Protein AF-A0ABD5LV19-F1 (afdb_monomer_lite)

Secondary structure (DSSP, 8-state):
-PPPHHHHHHHHHHH--TT-BHHHHHHHH-S-SEEEE-TTS-EEEEEEEEE-------S-HHHHHHH-EEEEEEEEEEEEEETTEEEEEEEEEEEEEEE-STTTTT-EEEEEEEEEES--

Sequence (120 aa):
MRKKPDELRLTAFNELNKGDSKSKVVNLLGEPRTISFSDYGNILWVYSNTEISRDMSSYIPVFNMMKGTESGISERVYIELKENRIENIYIVSYKITQGRGIINAGDYQEDIISIRKKYD

Foldseek 3Di:
DQDALVLLVCQCLPPADFFAALVVNCVRRNQAPDWDADPVGWIKGKHKHWDFDADDDDPDVVCCQAWNKTKGKIWMWIFTDDPRTGPWIKIWIWIWIATDHPNGNVDIDTDTPDIDINDD

Radius of gyration: 17.36 Å; chains: 1; bounding box: 41×32×46 Å

Organism: Proteus mirabilis (NCBI:txid584)

Structure (mmCIF, N/CA/C/O backbone):
data_AF-A0ABD5LV19-F1
#
_entry.id   AF-A0ABD5LV19-F1
#
loop_
_atom_site.group_PDB
_atom_site.id
_atom_site.type_symbol
_atom_site.label_atom_id
_atom_site.label_alt_id
_atom_site.label_comp_id
_atom_site.label_asym_id
_atom_site.label_entity_id
_atom_site.label_seq_id
_atom_site.pdbx_PDB_ins_code
_atom_site.Cartn_x
_atom_site.Cartn_y
_atom_site.Cartn_z
_atom_site.occupancy
_atom_site.B_iso_or_equiv
_atom_site.auth_seq_id
_atom_site.auth_comp_id
_atom_site.auth_asym_id
_atom_site.auth_atom_id
_atom_site.pdbx_PDB_model_num
ATOM 1 N N . MET A 1 1 ? -3.357 18.758 -5.245 1.00 43.75 1 MET A N 1
ATOM 2 C CA . MET A 1 1 ? -1.943 18.321 -5.197 1.00 43.75 1 MET A CA 1
ATOM 3 C C . MET A 1 1 ? -1.911 16.866 -4.745 1.00 43.75 1 MET A C 1
ATOM 5 O O . MET A 1 1 ? -2.549 16.565 -3.747 1.00 43.75 1 MET A O 1
ATOM 9 N N . ARG A 1 2 ? -1.262 15.956 -5.485 1.00 55.91 2 ARG A N 1
ATOM 10 C CA . ARG A 1 2 ? -1.025 14.577 -5.012 1.00 55.91 2 ARG A CA 1
ATOM 11 C C . ARG A 1 2 ? 0.144 14.619 -4.017 1.00 55.91 2 ARG A C 1
ATOM 13 O O . ARG A 1 2 ? 1.187 15.156 -4.379 1.00 55.91 2 ARG A O 1
ATOM 20 N N . LYS A 1 3 ? -0.045 14.121 -2.788 1.00 62.34 3 LYS A N 1
ATOM 21 C CA . LYS A 1 3 ? 1.027 14.003 -1.775 1.00 62.34 3 LYS A CA 1
ATOM 22 C C . LYS A 1 3 ? 2.144 13.107 -2.303 1.00 62.34 3 LYS A C 1
ATOM 24 O O . LYS A 1 3 ? 1.834 12.171 -3.038 1.00 62.34 3 LYS A O 1
ATOM 29 N N . LYS A 1 4 ? 3.405 13.376 -1.954 1.00 68.00 4 LYS A N 1
ATOM 30 C CA . LYS A 1 4 ? 4.545 12.536 -2.369 1.00 68.00 4 LYS A CA 1
ATOM 31 C C . LYS A 1 4 ? 4.512 11.155 -1.682 1.00 68.00 4 LYS A C 1
ATOM 33 O O . LYS A 1 4 ? 3.856 11.021 -0.646 1.00 68.00 4 LYS A O 1
ATOM 38 N N . PRO A 1 5 ? 5.164 10.117 -2.245 1.00 66.38 5 PRO A N 1
ATOM 39 C CA . PRO A 1 5 ? 5.159 8.764 -1.676 1.00 66.38 5 PRO A CA 1
ATOM 40 C C . PRO A 1 5 ? 5.617 8.726 -0.215 1.00 66.38 5 PRO A C 1
ATOM 42 O O . PRO A 1 5 ? 4.931 8.155 0.636 1.00 66.38 5 PRO A O 1
ATOM 45 N N . ASP A 1 6 ? 6.721 9.412 0.078 1.00 70.06 6 ASP A N 1
ATOM 46 C CA . ASP A 1 6 ? 7.314 9.479 1.415 1.00 70.06 6 ASP A CA 1
ATOM 47 C C . ASP A 1 6 ? 6.378 10.140 2.431 1.00 70.06 6 ASP A C 1
ATOM 49 O O . ASP A 1 6 ? 6.205 9.658 3.552 1.00 70.06 6 ASP A O 1
ATOM 53 N N . GLU A 1 7 ? 5.705 11.218 2.026 1.00 78.94 7 GLU A N 1
ATOM 54 C CA . GLU A 1 7 ? 4.761 11.939 2.881 1.00 78.94 7 GLU A CA 1
ATOM 55 C C . GLU A 1 7 ? 3.550 11.073 3.232 1.00 78.94 7 GLU A C 1
ATOM 57 O O . GLU A 1 7 ? 3.095 11.089 4.376 1.00 78.94 7 GLU A O 1
ATOM 62 N N . LEU A 1 8 ? 3.030 10.295 2.274 1.00 81.06 8 LEU A N 1
ATOM 63 C CA . LEU A 1 8 ? 1.917 9.373 2.517 1.00 81.06 8 LEU A CA 1
ATOM 64 C C . LEU A 1 8 ? 2.306 8.278 3.508 1.00 81.06 8 LEU A C 1
ATOM 66 O O . LEU A 1 8 ? 1.532 7.987 4.419 1.00 81.06 8 LEU A O 1
ATOM 70 N N . ARG A 1 9 ? 3.507 7.709 3.366 1.00 82.56 9 ARG A N 1
ATOM 71 C CA . ARG A 1 9 ? 4.034 6.692 4.287 1.00 82.56 9 ARG A CA 1
ATOM 72 C C . ARG A 1 9 ? 4.164 7.221 5.700 1.00 82.56 9 ARG A C 1
ATOM 74 O O . ARG A 1 9 ? 3.634 6.606 6.621 1.00 82.56 9 ARG A O 1
ATOM 81 N N . LEU A 1 10 ? 4.833 8.360 5.859 1.00 84.12 10 LEU A N 1
ATOM 82 C CA . LEU A 1 10 ? 5.040 8.982 7.164 1.00 84.12 10 LEU A CA 1
ATOM 83 C C . LEU A 1 10 ? 3.708 9.390 7.798 1.00 84.12 10 LEU A C 1
ATOM 85 O O . LEU A 1 10 ? 3.479 9.085 8.964 1.00 84.12 10 LEU A O 1
ATOM 89 N N . THR A 1 11 ? 2.796 9.988 7.024 1.00 87.81 11 THR A N 1
ATOM 90 C CA . THR A 1 11 ? 1.454 10.349 7.512 1.00 87.81 11 THR A CA 1
ATOM 91 C C . THR A 1 11 ? 0.694 9.107 7.975 1.00 87.81 11 THR A C 1
ATOM 93 O O . THR A 1 11 ? 0.154 9.092 9.076 1.00 87.81 11 THR A O 1
ATOM 96 N N . ALA A 1 12 ? 0.670 8.039 7.173 1.00 86.75 12 ALA A N 1
ATOM 97 C CA . ALA A 1 12 ? -0.026 6.810 7.539 1.00 86.75 12 ALA A CA 1
ATOM 98 C C . ALA A 1 12 ? 0.577 6.165 8.795 1.00 86.75 12 ALA A C 1
ATOM 100 O O . ALA A 1 12 ? -0.155 5.737 9.682 1.00 86.75 12 ALA A O 1
ATOM 101 N N . PHE A 1 13 ? 1.906 6.115 8.905 1.00 87.81 13 PHE A N 1
ATOM 102 C CA . PHE A 1 13 ? 2.561 5.502 10.058 1.00 87.81 13 PHE A CA 1
ATOM 103 C C . PHE A 1 13 ? 2.459 6.332 11.335 1.00 87.81 13 PHE A C 1
ATOM 105 O O . PHE A 1 13 ? 2.375 5.741 12.409 1.00 87.81 13 PHE A O 1
ATOM 112 N N . ASN A 1 14 ? 2.434 7.659 11.252 1.00 89.62 14 ASN A N 1
ATOM 113 C CA . ASN A 1 14 ? 2.439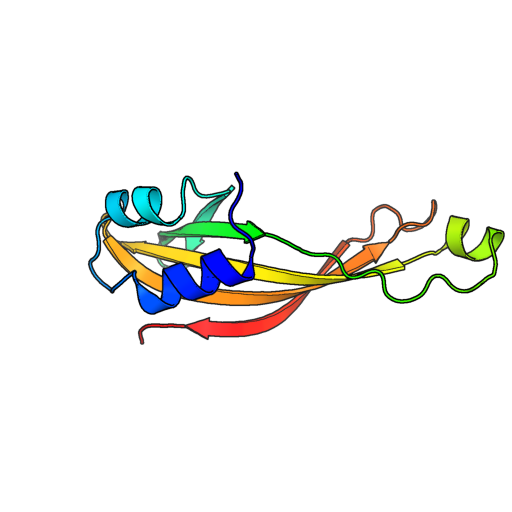 8.515 12.438 1.00 89.62 14 ASN A CA 1
ATOM 114 C C . ASN A 1 14 ? 1.022 8.877 12.908 1.00 89.62 14 ASN A C 1
ATOM 116 O O . ASN A 1 14 ? 0.764 8.870 14.107 1.00 89.62 14 ASN A O 1
ATOM 120 N N . GLU A 1 15 ? 0.090 9.125 11.982 1.00 92.00 15 GLU A N 1
ATOM 121 C CA . GLU A 1 15 ? -1.211 9.740 12.298 1.00 92.00 15 GLU A CA 1
ATOM 122 C C . GLU A 1 15 ? -2.377 8.744 12.386 1.00 92.00 15 GLU A C 1
ATOM 124 O O . GLU A 1 15 ? -3.391 9.015 13.041 1.00 92.00 15 GLU A O 1
ATOM 129 N N . LEU A 1 16 ? -2.267 7.592 11.714 1.00 93.19 16 LEU A N 1
ATOM 130 C CA . LEU A 1 16 ? -3.313 6.567 11.712 1.00 93.19 16 LEU A CA 1
ATOM 131 C C . LEU A 1 16 ? -3.028 5.484 12.741 1.00 93.19 16 LEU A C 1
ATOM 133 O O . LEU A 1 16 ? -1.916 4.965 12.821 1.00 93.19 16 LEU A O 1
ATOM 137 N N . ASN A 1 17 ? -4.057 5.091 13.481 1.00 94.56 17 ASN A N 1
ATOM 138 C CA . ASN A 1 17 ? -3.976 4.083 14.522 1.00 94.56 17 ASN A CA 1
ATOM 139 C C . ASN A 1 17 ? -4.970 2.941 14.320 1.00 94.56 17 ASN A C 1
ATOM 141 O O . ASN A 1 17 ? -6.006 3.101 13.675 1.00 94.56 17 ASN A O 1
ATOM 145 N N . LYS A 1 18 ? -4.663 1.774 14.899 1.00 94.81 18 LYS A N 1
ATOM 146 C CA . LYS A 1 18 ? -5.592 0.639 14.930 1.00 94.81 18 LYS A CA 1
ATOM 147 C C . LYS A 1 18 ? -6.937 1.082 15.522 1.00 94.81 18 LYS A C 1
ATOM 149 O O . LYS A 1 18 ? -6.976 1.771 16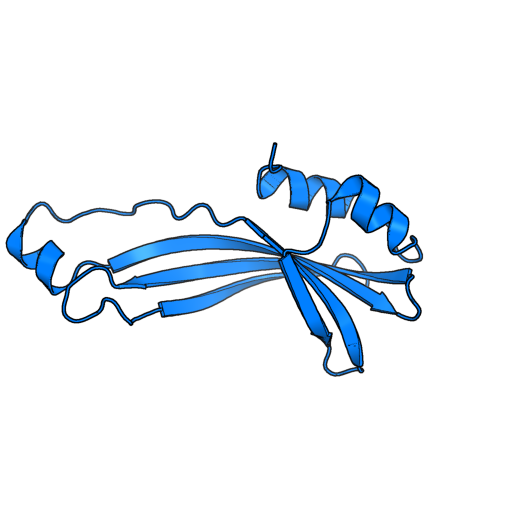.538 1.00 94.81 18 LYS A O 1
ATOM 154 N N . GLY A 1 19 ? -8.031 0.701 14.871 1.00 94.62 19 GLY A N 1
ATOM 155 C CA . GLY A 1 19 ? -9.396 1.078 15.231 1.00 94.62 19 GLY A CA 1
ATOM 156 C C . GLY A 1 19 ? -9.892 2.397 14.629 1.00 94.62 19 GLY A C 1
ATOM 157 O O . GLY A 1 19 ? -11.098 2.649 14.691 1.00 94.62 19 GLY A O 1
ATOM 158 N N . ASP A 1 20 ? -9.023 3.212 14.018 1.00 95.56 20 ASP A N 1
ATOM 159 C CA . ASP A 1 20 ? -9.448 4.437 13.335 1.00 95.56 20 ASP A CA 1
ATOM 160 C C . ASP A 1 20 ? -10.453 4.131 12.218 1.00 95.56 20 ASP A C 1
ATOM 162 O O . ASP A 1 20 ? -10.412 3.081 11.573 1.00 95.56 20 ASP A O 1
ATOM 166 N N . SER A 1 21 ? -11.369 5.067 11.970 1.00 94.81 21 SER A N 1
ATOM 167 C CA . SER A 1 21 ? -12.386 4.894 10.940 1.00 94.81 21 SER A CA 1
ATOM 168 C C . SER A 1 21 ? -11.798 5.009 9.536 1.00 94.81 21 SER A C 1
ATOM 170 O O . SER A 1 21 ? -10.922 5.832 9.258 1.00 94.81 21 SER A O 1
ATOM 172 N N . LYS A 1 22 ? -12.399 4.274 8.600 1.00 92.12 22 LYS A N 1
ATOM 173 C CA . LYS A 1 22 ? -12.189 4.452 7.160 1.00 92.12 22 LYS A CA 1
ATOM 174 C C . LYS A 1 22 ? -12.259 5.925 6.718 1.00 92.12 22 LYS A C 1
ATOM 176 O O . LYS A 1 22 ? -11.446 6.362 5.912 1.00 92.12 22 LYS A O 1
ATOM 181 N N . SER A 1 23 ? -13.198 6.710 7.254 1.00 93.38 23 SER A N 1
ATOM 182 C CA . SER A 1 23 ? -13.332 8.135 6.914 1.00 93.38 23 SER A CA 1
ATOM 183 C C . SER A 1 23 ? -12.113 8.963 7.324 1.00 93.38 23 SER A C 1
ATOM 185 O O . SER A 1 23 ? -11.698 9.845 6.577 1.00 93.38 23 SER A O 1
ATOM 187 N N . LYS A 1 24 ? -11.491 8.657 8.469 1.00 93.62 24 LYS A N 1
ATOM 188 C CA . LYS A 1 24 ? -10.258 9.320 8.904 1.00 93.62 24 LYS A CA 1
ATOM 189 C C . LYS A 1 24 ? -9.101 9.021 7.947 1.00 93.62 24 LYS A C 1
ATOM 191 O O . LYS A 1 24 ? -8.344 9.929 7.617 1.00 93.62 24 LYS A O 1
ATOM 196 N N . VAL A 1 25 ? -9.013 7.784 7.449 1.00 91.44 25 VAL A N 1
ATOM 197 C CA . VAL A 1 25 ? -8.024 7.385 6.433 1.00 91.44 25 VAL A CA 1
ATOM 198 C C . VAL A 1 25 ? -8.190 8.211 5.160 1.00 91.44 25 VAL A C 1
ATOM 200 O O . VAL A 1 25 ? -7.219 8.810 4.704 1.00 91.44 25 VAL A O 1
ATOM 203 N N . VAL A 1 26 ? -9.415 8.309 4.631 1.00 91.56 26 VAL A N 1
ATOM 204 C CA . VAL A 1 26 ? -9.703 9.110 3.426 1.00 91.56 26 VAL A CA 1
ATOM 205 C C . VAL A 1 26 ? -9.382 10.585 3.648 1.00 91.56 26 VAL A C 1
ATOM 207 O O . VAL A 1 26 ? -8.748 11.210 2.803 1.00 91.56 26 VAL A O 1
ATOM 210 N N . ASN A 1 27 ? -9.753 11.144 4.799 1.00 90.56 27 ASN A N 1
ATOM 211 C CA . ASN A 1 27 ? -9.480 12.548 5.104 1.00 90.56 27 ASN A CA 1
ATOM 212 C C . ASN A 1 27 ? -7.973 12.857 5.159 1.00 90.56 27 ASN A C 1
ATOM 214 O O . ASN A 1 27 ? -7.556 13.951 4.784 1.00 90.56 27 ASN A O 1
ATOM 218 N N . LEU A 1 28 ? -7.150 11.906 5.614 1.00 89.88 28 LEU A N 1
ATOM 219 C CA . LEU A 1 28 ? -5.705 12.096 5.764 1.00 89.88 28 LEU A CA 1
ATOM 220 C C . LEU A 1 28 ? -4.908 11.753 4.501 1.00 89.88 28 LEU A C 1
ATOM 222 O O . LEU A 1 28 ? -3.972 12.480 4.148 1.00 89.88 28 LEU A O 1
ATOM 226 N N . LEU A 1 29 ? -5.240 10.647 3.837 1.00 88.06 29 LEU A N 1
ATOM 227 C CA . LEU A 1 29 ? -4.468 10.093 2.719 1.00 88.06 29 LEU A CA 1
ATOM 228 C C . LEU A 1 29 ? -5.125 10.331 1.352 1.00 88.06 29 LEU A C 1
ATOM 230 O O . LEU A 1 29 ? -4.461 10.186 0.326 1.00 88.06 29 LEU A O 1
ATOM 234 N N . GLY A 1 30 ? -6.395 10.734 1.329 1.00 88.19 30 GLY A N 1
ATOM 235 C CA . GLY A 1 30 ? -7.228 10.780 0.132 1.00 88.19 30 GLY A CA 1
ATOM 236 C C . GLY A 1 30 ? -7.847 9.422 -0.207 1.00 88.19 30 GLY A C 1
ATOM 237 O O . GLY A 1 30 ? -7.764 8.454 0.555 1.00 88.19 30 GLY A O 1
ATOM 238 N N . GLU A 1 31 ? -8.468 9.352 -1.382 1.00 88.94 31 GLU A N 1
ATOM 239 C CA . GLU A 1 31 ? -9.026 8.106 -1.909 1.00 88.94 31 GLU A CA 1
ATOM 240 C C . GLU A 1 31 ? -7.914 7.099 -2.249 1.00 88.94 31 GLU A C 1
ATOM 242 O O . GLU A 1 31 ? -6.872 7.490 -2.797 1.00 88.94 31 GLU A O 1
ATOM 247 N N . PRO A 1 32 ? -8.108 5.802 -1.947 1.00 89.44 32 PRO A N 1
ATOM 248 C CA . PRO A 1 32 ? -7.154 4.772 -2.323 1.00 89.44 32 PRO A CA 1
ATOM 249 C C . PRO A 1 32 ? -7.073 4.648 -3.845 1.00 89.44 32 PRO A C 1
ATOM 251 O O . PRO A 1 32 ? -8.054 4.824 -4.568 1.00 89.44 32 PRO A O 1
ATOM 254 N N . ARG A 1 33 ? -5.891 4.292 -4.348 1.00 85.88 33 ARG A N 1
ATOM 255 C CA . ARG A 1 33 ? -5.697 4.058 -5.785 1.00 85.88 33 ARG A CA 1
ATOM 256 C C . ARG A 1 33 ? -6.335 2.746 -6.224 1.00 85.88 33 ARG A C 1
ATOM 258 O O . ARG A 1 33 ? -6.827 2.634 -7.345 1.00 85.88 33 ARG A O 1
ATOM 265 N N . THR A 1 34 ? -6.277 1.746 -5.356 1.00 87.56 34 THR A N 1
ATOM 266 C CA . THR A 1 34 ? -6.804 0.411 -5.620 1.00 87.56 34 THR A CA 1
ATOM 267 C C . THR A 1 34 ? -7.380 -0.161 -4.338 1.00 87.56 34 THR A C 1
ATOM 269 O O . THR A 1 34 ? -6.879 0.101 -3.245 1.00 87.56 34 THR A O 1
ATOM 272 N N . ILE A 1 35 ? -8.439 -0.947 -4.486 1.00 89.81 35 ILE A N 1
ATOM 273 C CA . ILE A 1 35 ? -9.035 -1.727 -3.409 1.00 89.81 35 ILE A CA 1
ATOM 274 C C . ILE A 1 35 ? -8.784 -3.196 -3.741 1.00 89.81 35 ILE A C 1
ATOM 276 O O . ILE A 1 35 ? -9.009 -3.622 -4.871 1.00 89.81 35 ILE A O 1
ATOM 280 N N . SER A 1 36 ? -8.287 -3.939 -2.762 1.00 89.12 36 SER A N 1
ATOM 281 C CA . SER A 1 36 ? -8.031 -5.375 -2.819 1.00 89.12 36 SER A CA 1
ATOM 282 C C . SER A 1 36 ? -8.560 -6.034 -1.540 1.00 89.12 36 SER A C 1
ATOM 284 O O . SER A 1 36 ? -9.205 -5.376 -0.718 1.00 89.12 36 SER A O 1
ATOM 286 N N . PHE A 1 37 ? -8.279 -7.320 -1.359 1.00 87.75 37 PHE A N 1
ATOM 287 C CA . PHE A 1 37 ? -8.668 -8.092 -0.185 1.00 87.75 37 PHE A CA 1
ATOM 288 C C . PHE A 1 37 ? -7.484 -8.911 0.327 1.00 87.75 37 PHE A C 1
ATOM 290 O O . PHE A 1 37 ? -6.674 -9.380 -0.473 1.00 87.75 37 PHE A O 1
ATOM 297 N N . SER A 1 38 ? -7.355 -9.041 1.647 1.00 84.56 38 SER A N 1
ATOM 298 C CA . SER A 1 38 ? -6.395 -9.970 2.250 1.00 84.56 38 SER A CA 1
ATOM 299 C C . SER A 1 38 ? -6.918 -11.404 2.173 1.00 84.56 38 SER A C 1
ATOM 301 O O . SER A 1 38 ? -8.114 -11.624 1.969 1.00 84.56 38 SER A O 1
ATOM 303 N N . ASP A 1 39 ? -6.044 -12.386 2.395 1.00 80.56 39 ASP A N 1
ATOM 304 C CA . ASP A 1 39 ? -6.417 -13.810 2.395 1.00 80.56 39 ASP A CA 1
ATOM 305 C C . ASP A 1 39 ? -7.482 -14.147 3.456 1.00 80.56 39 ASP A C 1
ATOM 307 O O . ASP A 1 39 ? -8.247 -15.096 3.309 1.00 80.56 39 ASP A O 1
ATOM 311 N N . TYR A 1 40 ? -7.577 -13.328 4.508 1.00 82.25 40 TYR A N 1
ATOM 312 C CA . TYR A 1 40 ? -8.591 -13.434 5.560 1.00 82.25 40 TYR A CA 1
ATOM 313 C C . TYR A 1 40 ? -9.899 -12.693 5.230 1.00 82.25 40 TYR A C 1
ATOM 315 O O . TYR A 1 40 ? -10.794 -12.620 6.071 1.00 82.25 40 TYR A O 1
ATOM 323 N N . GLY A 1 41 ? -10.020 -12.124 4.027 1.00 85.00 41 GLY A N 1
ATOM 324 C CA . GLY A 1 41 ? -11.207 -11.406 3.556 1.00 85.00 41 GLY A CA 1
ATOM 325 C C . GLY A 1 41 ? -11.316 -9.953 4.029 1.00 85.00 41 GLY A C 1
ATOM 326 O O . GLY A 1 41 ? -12.348 -9.320 3.800 1.00 85.00 41 GLY A O 1
ATOM 327 N N . ASN A 1 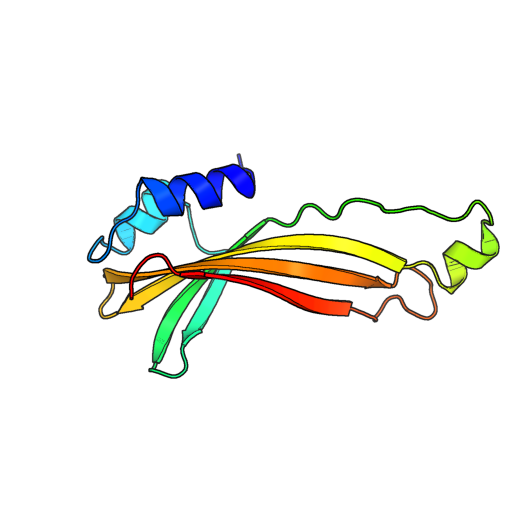42 ? -10.280 -9.395 4.666 1.00 88.31 42 ASN A N 1
ATOM 328 C CA . ASN A 1 42 ? -10.287 -7.985 5.061 1.00 88.31 42 ASN A CA 1
ATOM 329 C C . ASN A 1 42 ? -10.071 -7.088 3.840 1.00 88.31 42 ASN A C 1
ATOM 331 O O . ASN A 1 42 ? -9.398 -7.465 2.882 1.00 88.31 42 ASN A O 1
ATOM 335 N N . ILE A 1 43 ? -10.605 -5.870 3.881 1.00 91.19 43 ILE A N 1
ATOM 336 C CA . ILE A 1 43 ? -10.446 -4.913 2.785 1.00 91.19 43 ILE A CA 1
ATOM 337 C C . ILE A 1 43 ? -9.039 -4.318 2.857 1.00 91.19 43 ILE A C 1
ATOM 339 O O . ILE A 1 43 ? -8.652 -3.769 3.884 1.00 91.19 43 ILE A O 1
ATOM 343 N N . LEU A 1 44 ? -8.294 -4.370 1.755 1.00 91.44 44 LEU A N 1
ATOM 344 C CA . LEU A 1 44 ? -6.982 -3.744 1.622 1.00 91.44 44 LEU A CA 1
ATOM 345 C C . LEU A 1 44 ? -7.069 -2.525 0.716 1.00 91.44 44 LEU A C 1
ATOM 347 O O . LEU A 1 44 ? -7.357 -2.616 -0.477 1.00 91.44 44 LEU A O 1
ATOM 351 N N . TRP A 1 45 ? -6.786 -1.363 1.279 1.00 93.12 45 TRP A N 1
ATOM 352 C CA . TRP A 1 45 ? -6.684 -0.119 0.535 1.00 93.12 45 TRP A CA 1
ATOM 353 C C . TRP A 1 45 ? -5.247 0.161 0.164 1.00 93.12 45 TRP A C 1
ATOM 355 O O . TRP A 1 45 ? -4.403 0.336 1.037 1.00 93.12 45 TRP A O 1
ATOM 365 N N . VAL A 1 46 ? -4.987 0.221 -1.137 1.00 89.38 46 VAL A N 1
ATOM 366 C CA . VAL A 1 46 ? -3.649 0.398 -1.687 1.00 89.38 46 VAL A CA 1
ATOM 367 C C . VAL A 1 46 ? -3.461 1.842 -2.117 1.00 89.38 46 VAL A C 1
ATOM 369 O O . VAL A 1 46 ? -4.129 2.351 -3.024 1.00 89.38 46 VAL A O 1
ATOM 372 N N . TYR A 1 47 ? -2.486 2.484 -1.497 1.00 85.19 47 TYR A N 1
ATOM 373 C CA . TYR A 1 47 ? -1.965 3.778 -1.893 1.00 85.19 47 TYR A CA 1
ATOM 374 C C . TYR A 1 47 ? -0.605 3.537 -2.550 1.00 85.19 47 TYR A C 1
ATOM 376 O O . TYR A 1 47 ? 0.298 2.968 -1.940 1.00 85.19 47 TYR A O 1
ATOM 384 N N . SER A 1 48 ? -0.461 3.928 -3.815 1.00 72.81 48 SER A N 1
ATOM 385 C CA . SER A 1 48 ? 0.786 3.762 -4.569 1.00 72.81 48 SER A CA 1
ATOM 386 C C . SER A 1 48 ? 1.234 5.096 -5.123 1.00 72.81 48 SER A C 1
ATOM 388 O O . SER A 1 48 ? 0.453 5.812 -5.761 1.00 72.81 48 SER A O 1
ATOM 390 N N . ASN A 1 49 ? 2.511 5.383 -4.915 1.00 62.38 49 ASN A N 1
ATOM 391 C CA . ASN A 1 49 ? 3.166 6.525 -5.503 1.00 62.38 49 ASN A CA 1
ATOM 392 C C . ASN A 1 49 ? 4.612 6.104 -5.799 1.00 62.38 49 ASN A C 1
ATOM 394 O O . ASN A 1 49 ? 5.386 5.823 -4.893 1.00 62.38 49 ASN A O 1
ATOM 398 N N . THR A 1 50 ? 4.925 5.916 -7.076 1.00 59.84 50 THR A N 1
ATOM 399 C CA . THR A 1 50 ? 6.190 5.328 -7.521 1.00 59.84 50 THR A CA 1
ATOM 400 C C . THR A 1 50 ? 7.030 6.414 -8.177 1.00 59.84 50 THR A C 1
ATOM 402 O O . THR A 1 50 ? 6.611 6.976 -9.189 1.00 59.84 50 THR A O 1
ATOM 405 N N . GLU A 1 51 ? 8.215 6.674 -7.626 1.00 53.81 51 GLU A N 1
ATOM 406 C CA . GLU A 1 51 ? 9.281 7.427 -8.289 1.00 53.81 51 GLU A CA 1
ATOM 407 C C . GLU A 1 51 ? 10.230 6.415 -8.940 1.00 53.81 51 GLU A C 1
ATOM 409 O O . GLU A 1 51 ? 11.005 5.734 -8.270 1.00 53.81 51 GLU A O 1
ATOM 414 N N . ILE A 1 52 ? 10.135 6.255 -10.262 1.00 56.66 52 ILE A N 1
ATOM 415 C CA . ILE A 1 52 ? 11.070 5.404 -10.998 1.00 56.66 52 ILE A CA 1
ATOM 416 C C . ILE A 1 52 ? 12.358 6.212 -11.216 1.00 56.66 52 ILE A C 1
ATOM 418 O O . ILE A 1 52 ? 12.390 7.147 -12.019 1.00 56.66 52 ILE A O 1
ATOM 422 N N . SER A 1 53 ? 13.402 5.895 -10.446 1.00 48.28 53 SER A N 1
ATOM 423 C CA . SER A 1 53 ? 14.727 6.505 -10.591 1.00 48.28 53 SER A CA 1
ATOM 424 C C . SER A 1 53 ? 15.446 5.915 -11.803 1.00 48.28 53 SER A C 1
ATOM 426 O O . SER A 1 53 ? 15.740 4.729 -11.841 1.00 48.28 53 SER A O 1
ATOM 428 N N . ARG A 1 54 ? 15.741 6.747 -12.804 1.00 51.78 54 ARG A N 1
ATOM 429 C CA . ARG A 1 54 ? 16.427 6.374 -14.053 1.00 51.78 54 ARG A CA 1
ATOM 430 C C . ARG A 1 54 ? 17.874 5.934 -13.810 1.00 51.78 54 ARG A C 1
ATOM 432 O O . ARG A 1 54 ? 18.792 6.739 -13.951 1.00 51.78 54 ARG A O 1
ATOM 439 N N . ASP A 1 55 ? 18.095 4.658 -13.524 1.00 49.12 55 ASP A N 1
ATOM 440 C CA . ASP A 1 55 ? 19.449 4.104 -13.500 1.00 49.12 55 ASP A CA 1
ATOM 441 C C . ASP A 1 55 ? 19.955 3.825 -14.933 1.00 49.12 55 ASP A C 1
ATOM 443 O O . ASP A 1 55 ? 19.513 2.907 -15.617 1.00 49.12 55 ASP A O 1
ATOM 447 N N . MET A 1 56 ? 20.890 4.673 -15.380 1.00 42.38 56 MET A N 1
ATOM 448 C CA . MET A 1 56 ? 21.880 4.464 -16.452 1.00 42.38 56 MET A CA 1
ATOM 449 C C . MET A 1 56 ? 21.390 3.959 -17.825 1.00 42.38 56 MET A C 1
ATOM 451 O O . MET A 1 56 ? 21.506 2.790 -18.187 1.00 42.38 56 MET A O 1
ATOM 455 N N . SER A 1 57 ? 21.043 4.905 -18.702 1.00 44.94 57 SER A N 1
ATOM 456 C CA . SER A 1 57 ? 21.136 4.701 -20.151 1.00 44.94 57 SER A CA 1
ATOM 457 C C . SER A 1 57 ? 22.601 4.477 -20.554 1.00 44.94 57 SER A C 1
ATOM 459 O O . SER A 1 57 ? 23.402 5.412 -20.507 1.00 44.94 57 SER A O 1
ATOM 461 N N . SER A 1 58 ? 22.970 3.269 -20.984 1.00 44.06 58 SER A N 1
ATOM 462 C CA . SER A 1 58 ? 24.266 3.049 -21.644 1.00 44.06 58 SER A CA 1
ATOM 463 C C . SER A 1 58 ? 24.351 3.900 -22.917 1.00 44.06 58 SER A C 1
ATOM 465 O O . SER A 1 58 ? 23.378 4.006 -23.653 1.00 44.06 58 SER A O 1
ATOM 467 N N . TYR A 1 59 ? 25.491 4.532 -23.186 1.00 47.53 59 TYR A N 1
ATOM 468 C CA . TYR A 1 59 ? 25.685 5.585 -24.203 1.00 47.53 59 TYR A CA 1
ATOM 469 C C . TYR A 1 59 ? 25.633 5.090 -25.676 1.00 47.53 59 TYR A C 1
ATOM 471 O O . TYR A 1 59 ? 26.257 5.674 -26.556 1.00 47.53 59 TYR A O 1
ATOM 479 N N . ILE A 1 60 ? 24.915 3.996 -25.971 1.00 59.44 60 ILE A N 1
ATOM 480 C CA . ILE A 1 60 ? 24.792 3.397 -27.310 1.00 59.44 60 ILE A CA 1
ATOM 481 C C . ILE A 1 60 ? 23.323 3.494 -27.775 1.00 59.44 60 ILE A C 1
ATOM 483 O O . ILE A 1 60 ? 22.489 2.690 -27.345 1.00 59.44 60 ILE A O 1
ATOM 487 N N . PRO A 1 61 ? 22.984 4.452 -28.664 1.00 56.19 61 PRO A N 1
ATOM 488 C CA . PRO A 1 61 ? 21.599 4.781 -29.021 1.00 56.19 61 PRO A CA 1
ATOM 489 C C . PRO A 1 61 ? 20.773 3.602 -29.554 1.00 56.19 61 PRO A C 1
ATOM 491 O O . PRO A 1 61 ? 19.628 3.410 -29.150 1.00 56.19 61 PRO A O 1
ATOM 494 N N . VAL A 1 62 ? 21.360 2.775 -30.424 1.00 62.62 62 VAL A N 1
ATOM 495 C CA . VAL A 1 62 ? 20.654 1.652 -31.069 1.00 62.62 62 VAL A CA 1
ATOM 496 C C . VAL A 1 62 ? 20.370 0.519 -30.077 1.00 62.62 62 VAL A C 1
ATOM 498 O O . VAL A 1 62 ? 19.299 -0.083 -30.112 1.00 62.62 62 VAL A O 1
ATOM 501 N N . PHE A 1 63 ? 21.292 0.253 -29.148 1.00 58.97 63 PHE A N 1
ATOM 502 C CA . PHE A 1 63 ? 21.145 -0.830 -28.174 1.00 58.97 63 PHE A CA 1
ATOM 503 C C . PHE A 1 63 ? 20.064 -0.518 -27.129 1.00 58.97 63 PHE A C 1
ATOM 505 O O . PHE A 1 63 ? 19.219 -1.369 -26.847 1.00 58.97 63 PHE A O 1
ATOM 512 N N . ASN A 1 64 ? 20.015 0.723 -26.625 1.00 58.69 64 ASN A N 1
ATOM 513 C CA . ASN A 1 64 ? 18.957 1.154 -25.703 1.00 58.69 64 ASN A CA 1
ATOM 514 C C . ASN A 1 64 ? 17.566 1.113 -26.346 1.00 58.69 64 ASN A C 1
ATOM 516 O O . ASN A 1 64 ? 16.603 0.745 -25.678 1.00 58.69 64 ASN A O 1
ATOM 520 N N . MET A 1 65 ? 17.453 1.449 -27.636 1.00 61.00 65 MET A N 1
ATOM 521 C CA . MET A 1 65 ? 16.178 1.383 -28.357 1.00 61.00 65 MET A CA 1
ATOM 522 C C . MET A 1 65 ? 15.667 -0.061 -28.512 1.00 61.00 65 MET A C 1
ATOM 524 O O . MET A 1 65 ? 14.460 -0.292 -28.548 1.00 61.00 65 MET A O 1
ATOM 528 N N . MET A 1 66 ? 16.570 -1.046 -28.576 1.00 61.66 66 MET A N 1
ATOM 529 C CA . MET A 1 66 ? 16.204 -2.458 -28.718 1.00 61.66 66 MET A CA 1
ATOM 530 C C . MET A 1 66 ? 15.9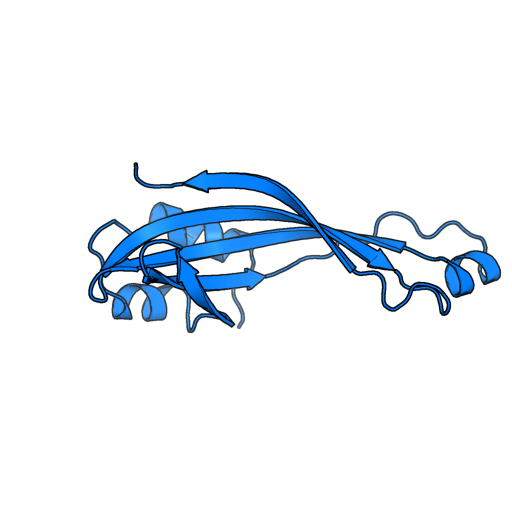65 -3.172 -27.381 1.00 61.66 66 MET A C 1
ATOM 532 O O . MET A 1 66 ? 15.028 -3.964 -27.303 1.00 61.66 66 MET A O 1
ATOM 536 N N . LYS A 1 67 ? 16.786 -2.921 -26.348 1.00 64.06 67 LYS A N 1
ATOM 537 C CA . LYS A 1 67 ? 16.795 -3.706 -25.093 1.00 64.06 67 LYS A CA 1
ATOM 538 C C . LYS A 1 67 ? 16.907 -2.883 -23.804 1.00 64.06 67 LYS A C 1
ATOM 540 O O . LYS A 1 67 ? 17.266 -3.433 -22.767 1.00 64.06 67 LYS A O 1
ATOM 545 N N . GLY A 1 68 ? 16.641 -1.579 -23.838 1.00 68.25 68 GLY A N 1
ATOM 546 C CA . GLY A 1 68 ? 16.718 -0.748 -22.635 1.00 68.25 68 GLY A CA 1
ATOM 547 C C . GLY A 1 68 ? 15.845 -1.292 -21.497 1.00 68.25 68 GLY A C 1
ATOM 548 O O . GLY A 1 68 ? 14.756 -1.813 -21.737 1.00 68.25 68 GLY A O 1
ATOM 549 N N . THR A 1 69 ? 16.313 -1.160 -20.261 1.00 70.69 69 THR A N 1
ATOM 550 C CA . THR A 1 69 ? 15.558 -1.471 -19.039 1.00 70.69 69 THR A CA 1
ATOM 551 C C . THR A 1 69 ? 15.662 -0.289 -18.088 1.00 70.69 69 THR A C 1
ATOM 553 O O . THR A 1 69 ? 16.713 0.339 -18.004 1.00 70.69 69 THR A O 1
ATOM 556 N N . GLU A 1 70 ? 14.588 0.016 -17.377 1.00 74.06 70 GLU A N 1
ATOM 557 C CA . GLU A 1 70 ? 14.580 0.963 -16.269 1.00 74.06 70 GLU A CA 1
ATOM 558 C C . GLU A 1 70 ? 14.233 0.218 -14.983 1.00 74.06 70 GLU A C 1
ATOM 560 O O . GLU A 1 70 ? 13.306 -0.589 -14.961 1.00 74.06 70 GLU A O 1
ATOM 565 N N . SER A 1 71 ? 14.974 0.490 -13.915 1.00 73.44 71 SER A N 1
ATOM 566 C CA . SER A 1 71 ? 14.632 0.036 -12.572 1.00 73.44 71 SER A CA 1
ATOM 567 C C . SER A 1 71 ? 14.131 1.190 -11.718 1.00 73.44 71 SER A C 1
ATOM 569 O O . SER A 1 71 ? 14.413 2.344 -12.002 1.00 73.44 71 SER A O 1
ATOM 571 N N . GLY A 1 72 ? 13.387 0.899 -10.659 1.00 75.62 72 GLY A N 1
ATOM 572 C CA . GLY A 1 72 ? 12.987 1.904 -9.680 1.00 75.62 72 GLY A CA 1
ATOM 573 C C . GLY A 1 72 ? 12.513 1.277 -8.383 1.00 75.62 72 GLY A C 1
ATOM 574 O O . GLY A 1 72 ? 12.393 0.056 -8.279 1.00 75.62 72 GLY A O 1
ATOM 575 N N . ILE A 1 73 ? 12.224 2.120 -7.395 1.00 79.88 73 ILE A N 1
ATOM 576 C CA . ILE A 1 73 ? 11.623 1.683 -6.137 1.00 79.88 73 ILE A CA 1
ATOM 577 C C . ILE A 1 73 ? 10.190 2.204 -6.102 1.00 79.88 73 ILE A C 1
ATOM 579 O O . ILE A 1 73 ? 9.935 3.400 -6.216 1.00 79.88 73 ILE A O 1
ATOM 583 N N . SER A 1 74 ? 9.235 1.293 -5.950 1.00 80.19 74 SER A N 1
ATOM 584 C CA . SER A 1 74 ? 7.848 1.640 -5.683 1.00 80.19 74 SER A CA 1
ATOM 585 C C . SER A 1 74 ? 7.533 1.406 -4.234 1.00 80.19 74 SER A C 1
ATOM 587 O O . SER A 1 74 ? 7.534 0.278 -3.749 1.00 80.19 74 SER A O 1
ATOM 589 N N . GLU A 1 75 ? 7.137 2.474 -3.575 1.00 82.62 75 GLU A N 1
ATOM 590 C CA . GLU A 1 75 ? 6.694 2.414 -2.209 1.00 82.62 75 GLU A CA 1
ATOM 591 C C . GLU A 1 75 ? 5.161 2.428 -2.149 1.00 82.62 75 GLU A C 1
ATOM 593 O O . GLU A 1 75 ? 4.489 3.261 -2.766 1.00 82.62 75 GLU A O 1
ATOM 598 N N . ARG A 1 76 ? 4.587 1.455 -1.435 1.00 86.88 76 ARG A N 1
ATOM 599 C CA . ARG A 1 76 ? 3.139 1.295 -1.278 1.00 86.88 76 ARG A CA 1
ATOM 600 C C . ARG A 1 76 ? 2.753 1.291 0.188 1.00 86.88 76 ARG A C 1
ATOM 602 O O . ARG A 1 76 ? 3.430 0.681 1.014 1.00 86.88 76 ARG A O 1
ATOM 609 N N . VAL A 1 77 ? 1.639 1.948 0.484 1.00 90.56 77 VAL A N 1
ATOM 610 C CA . VAL A 1 77 ? 0.975 1.878 1.785 1.00 90.56 77 VAL A CA 1
ATOM 611 C C . VAL A 1 77 ? -0.307 1.084 1.608 1.00 90.56 77 VAL A C 1
ATOM 613 O O . VAL A 1 77 ? -1.144 1.434 0.777 1.00 90.56 77 VAL A O 1
ATOM 616 N N . TYR A 1 78 ? -0.459 0.033 2.401 1.00 91.50 78 TYR A N 1
ATOM 617 C CA . TYR A 1 78 ? -1.682 -0.741 2.500 1.00 91.50 78 TYR A CA 1
ATOM 618 C C . TYR A 1 78 ? -2.348 -0.439 3.832 1.00 91.50 78 TYR A C 1
ATOM 620 O O . TYR A 1 78 ? -1.715 -0.554 4.881 1.00 91.50 78 TYR A O 1
ATOM 628 N N . ILE A 1 79 ? -3.623 -0.077 3.789 1.00 93.75 79 ILE A N 1
ATOM 629 C CA . ILE A 1 79 ? -4.465 0.036 4.976 1.00 93.75 79 ILE A CA 1
ATOM 630 C C . ILE A 1 79 ? -5.403 -1.162 4.976 1.00 93.75 79 ILE A C 1
ATOM 632 O O . ILE A 1 79 ? -6.243 -1.291 4.086 1.00 93.75 79 ILE A O 1
ATOM 636 N N . GLU A 1 80 ? -5.239 -2.047 5.952 1.00 94.56 80 GLU A N 1
ATOM 637 C CA . GLU A 1 80 ? -6.146 -3.167 6.161 1.00 94.56 80 GLU A CA 1
ATOM 638 C C . GLU A 1 80 ? -7.307 -2.718 7.035 1.00 94.56 80 GLU A C 1
ATOM 640 O O . GLU A 1 80 ? -7.113 -2.176 8.125 1.00 94.56 80 GLU A O 1
ATOM 645 N N . LEU A 1 81 ?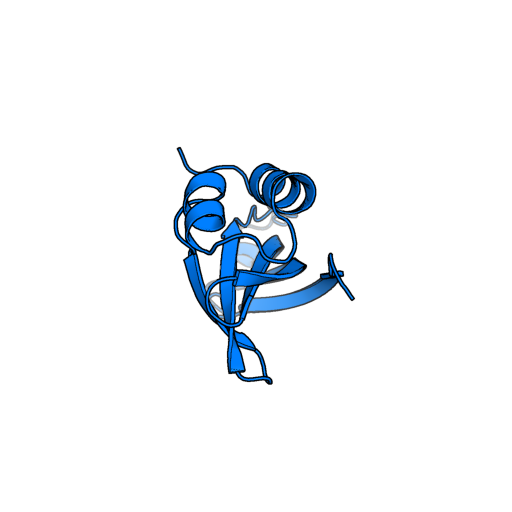 -8.518 -2.943 6.541 1.00 94.12 81 LEU A N 1
ATOM 646 C CA . LEU A 1 81 ? -9.755 -2.575 7.196 1.00 94.12 81 LEU A CA 1
ATOM 647 C C . LEU A 1 81 ? -10.563 -3.828 7.528 1.00 94.12 81 LEU A C 1
ATOM 649 O O . LEU A 1 81 ? -10.913 -4.611 6.642 1.00 94.12 81 LEU A O 1
ATOM 653 N N . LYS A 1 82 ? -10.944 -3.945 8.798 1.00 94.00 82 LYS A N 1
ATOM 654 C CA . LYS A 1 82 ? -11.923 -4.908 9.295 1.00 94.00 82 LYS A CA 1
ATOM 655 C C . LYS A 1 82 ? -13.117 -4.132 9.834 1.00 94.00 82 LYS A C 1
ATOM 657 O O . LYS A 1 82 ? -12.949 -3.195 10.607 1.00 94.00 82 LYS A O 1
ATOM 662 N N . GLU A 1 83 ? -14.321 -4.454 9.359 1.00 91.50 83 GLU A N 1
ATOM 663 C CA . GLU A 1 83 ? -15.558 -3.757 9.763 1.00 91.50 83 GLU A CA 1
ATOM 664 C C . GLU A 1 83 ? -15.468 -2.217 9.633 1.00 91.50 83 GLU A C 1
ATOM 666 O O . GLU A 1 83 ? -15.924 -1.459 10.487 1.00 91.50 83 GLU A O 1
ATOM 671 N N . ASN A 1 84 ? -14.857 -1.731 8.543 1.00 90.56 84 ASN A N 1
ATOM 672 C CA . ASN A 1 84 ? -14.604 -0.305 8.265 1.00 90.56 84 ASN A CA 1
ATOM 673 C C . ASN A 1 84 ? -13.673 0.421 9.257 1.00 90.56 84 ASN A C 1
ATOM 675 O O . ASN A 1 84 ? -13.629 1.659 9.265 1.00 90.56 84 ASN A O 1
ATOM 679 N N . ARG A 1 85 ? -12.907 -0.319 10.059 1.00 94.69 85 ARG A N 1
ATOM 680 C CA . ARG A 1 85 ? -11.885 0.215 10.963 1.00 94.69 85 ARG A CA 1
ATOM 681 C C . ARG A 1 85 ? -10.514 -0.337 10.621 1.00 94.69 85 ARG A C 1
ATOM 683 O O . ARG A 1 85 ? -10.413 -1.455 10.129 1.00 94.69 85 ARG A O 1
ATOM 690 N N . ILE A 1 86 ? -9.468 0.444 10.878 1.00 94.81 86 ILE A N 1
ATOM 691 C CA . ILE A 1 86 ? -8.086 0.015 10.640 1.00 94.81 86 ILE A CA 1
ATOM 692 C C . ILE A 1 86 ? -7.770 -1.186 11.524 1.00 94.81 86 ILE A C 1
ATOM 694 O O . ILE A 1 86 ? -7.742 -1.070 12.747 1.00 94.81 86 ILE A O 1
ATOM 698 N N . GLU A 1 87 ? -7.490 -2.318 10.896 1.00 94.88 87 GLU A N 1
ATOM 699 C CA . GLU A 1 87 ? -6.897 -3.479 11.550 1.00 94.88 87 GLU A CA 1
ATOM 700 C C . GLU A 1 87 ? -5.373 -3.366 11.513 1.00 94.88 87 GLU A C 1
ATOM 702 O O . GLU A 1 87 ? -4.706 -3.586 12.527 1.00 94.88 87 GLU A O 1
ATOM 707 N N . ASN A 1 88 ? -4.827 -2.956 10.361 1.00 93.62 88 ASN A N 1
ATOM 708 C CA . ASN A 1 88 ? -3.392 -2.833 10.174 1.00 93.62 88 ASN A CA 1
ATOM 709 C C . ASN A 1 88 ? -2.961 -1.814 9.122 1.00 93.62 88 ASN A C 1
ATOM 711 O O . ASN A 1 88 ? -3.746 -1.348 8.296 1.00 93.62 88 ASN A O 1
ATOM 715 N N . ILE A 1 89 ? -1.665 -1.503 9.148 1.00 93.19 89 ILE A N 1
ATOM 716 C CA . ILE A 1 89 ? -0.995 -0.651 8.172 1.00 93.19 89 ILE A CA 1
ATOM 717 C C . ILE A 1 89 ? 0.286 -1.353 7.742 1.00 93.19 89 ILE A C 1
ATOM 719 O O . ILE A 1 89 ? 1.129 -1.684 8.580 1.00 93.19 89 ILE A O 1
ATOM 723 N N . TYR A 1 90 ? 0.446 -1.533 6.436 1.00 91.25 90 TYR A N 1
ATOM 724 C CA . TYR A 1 90 ? 1.652 -2.089 5.843 1.00 91.25 90 TYR A CA 1
ATOM 725 C C . TYR A 1 90 ? 2.312 -1.054 4.956 1.00 91.25 90 TYR A C 1
ATOM 727 O O . TYR A 1 90 ? 1.676 -0.420 4.119 1.00 91.25 90 TYR A O 1
ATOM 735 N N . ILE A 1 91 ? 3.615 -0.927 5.111 1.00 90.12 91 ILE A N 1
ATOM 736 C CA . ILE A 1 91 ? 4.480 -0.279 4.147 1.00 90.12 91 ILE A CA 1
ATOM 737 C C . ILE A 1 91 ? 5.221 -1.379 3.402 1.00 90.12 91 ILE A C 1
ATOM 739 O O . ILE A 1 91 ? 5.870 -2.213 4.027 1.00 90.12 91 ILE A O 1
ATOM 743 N N . VAL A 1 92 ? 5.141 -1.374 2.077 1.00 88.44 92 VAL A N 1
ATOM 744 C CA . VAL A 1 92 ? 5.862 -2.332 1.239 1.00 88.44 92 VAL A CA 1
ATOM 745 C C . VAL A 1 92 ? 6.672 -1.578 0.203 1.00 88.44 92 VAL A C 1
ATOM 747 O O . VAL A 1 92 ? 6.137 -0.719 -0.504 1.00 88.44 92 VAL A O 1
ATOM 750 N N . SER A 1 93 ? 7.955 -1.904 0.111 1.00 86.81 93 SER A N 1
ATOM 751 C CA . SER A 1 93 ? 8.838 -1.387 -0.929 1.00 86.81 93 SER A CA 1
ATOM 752 C C . SER A 1 93 ? 9.083 -2.485 -1.958 1.00 86.81 93 SER A C 1
ATOM 754 O O . SER A 1 93 ? 9.491 -3.594 -1.617 1.00 86.81 93 SER A O 1
ATOM 756 N N . TYR A 1 94 ? 8.822 -2.162 -3.219 1.00 84.81 94 TYR A N 1
ATOM 757 C CA . TYR A 1 94 ? 9.017 -3.032 -4.369 1.00 84.81 94 TYR A CA 1
ATOM 758 C C . TYR A 1 94 ? 10.161 -2.497 -5.218 1.00 84.81 94 TYR A C 1
ATOM 760 O O . TYR A 1 94 ? 10.230 -1.295 -5.476 1.00 84.81 94 TYR A O 1
ATOM 768 N N . LYS A 1 95 ? 11.022 -3.384 -5.700 1.00 85.44 95 LYS A N 1
ATOM 7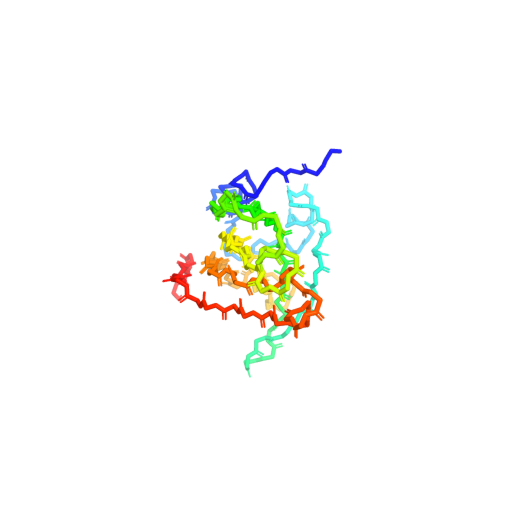69 C CA . LYS A 1 95 ? 11.918 -3.107 -6.811 1.00 85.44 95 LYS A CA 1
ATOM 770 C C . LYS A 1 95 ? 11.124 -3.341 -8.083 1.00 85.44 95 LYS A C 1
ATOM 772 O O . LYS A 1 95 ? 10.628 -4.438 -8.302 1.00 85.44 95 LYS A O 1
ATOM 777 N N . ILE A 1 96 ? 11.000 -2.312 -8.901 1.00 83.19 96 ILE A N 1
ATOM 778 C CA . ILE A 1 96 ? 10.401 -2.417 -10.224 1.00 83.19 96 ILE A CA 1
ATOM 779 C C . ILE A 1 96 ? 11.521 -2.555 -11.238 1.00 83.19 96 ILE A C 1
ATOM 781 O O . ILE A 1 96 ? 12.497 -1.809 -11.173 1.00 83.19 96 ILE A O 1
ATOM 785 N N . THR A 1 97 ? 11.346 -3.463 -12.190 1.00 83.00 97 THR A N 1
ATOM 786 C CA . THR A 1 97 ? 12.125 -3.516 -13.425 1.00 83.00 97 THR A CA 1
ATOM 787 C C . THR A 1 97 ? 11.156 -3.463 -14.600 1.00 83.00 97 THR A C 1
ATOM 789 O O . THR A 1 97 ? 10.259 -4.295 -14.702 1.00 83.00 97 THR A O 1
ATOM 792 N N . GLN A 1 98 ? 11.320 -2.471 -15.472 1.00 82.06 98 GLN A N 1
ATOM 793 C CA . GLN A 1 98 ? 10.492 -2.260 -16.653 1.00 82.06 98 GLN A CA 1
ATOM 794 C C . GLN A 1 98 ? 11.360 -2.225 -17.912 1.00 82.06 98 GLN A C 1
ATOM 796 O O . GLN A 1 98 ? 12.300 -1.434 -18.014 1.00 82.06 98 GLN A O 1
ATOM 801 N N . GLY A 1 99 ? 11.036 -3.047 -18.903 1.00 78.94 99 GLY A N 1
ATOM 802 C CA . GLY A 1 99 ? 11.656 -2.959 -20.215 1.00 78.94 99 GLY A CA 1
ATOM 803 C C . GLY A 1 99 ? 11.154 -1.744 -21.003 1.00 78.94 99 GLY A C 1
ATOM 804 O O . GLY A 1 99 ? 10.007 -1.317 -20.899 1.00 78.94 99 GLY A O 1
ATOM 805 N N . ARG A 1 100 ? 12.055 -1.134 -21.771 1.00 75.06 100 ARG A N 1
ATOM 806 C CA . ARG A 1 100 ? 11.825 0.100 -22.544 1.00 75.06 100 ARG A CA 1
ATOM 807 C C . ARG A 1 100 ? 12.163 -0.027 -24.019 1.00 75.06 100 ARG A C 1
ATOM 809 O O . ARG A 1 100 ? 11.836 0.867 -24.796 1.00 75.06 100 ARG A O 1
ATOM 816 N N . GLY A 1 101 ? 12.858 -1.089 -24.397 1.00 73.25 101 GLY A N 1
ATOM 817 C CA . GLY A 1 101 ? 13.149 -1.381 -25.786 1.00 73.25 101 GLY A CA 1
ATOM 818 C C . GLY A 1 101 ? 11.933 -1.950 -26.506 1.00 73.25 101 GLY A C 1
ATOM 819 O O . GLY A 1 101 ? 11.020 -2.498 -25.897 1.00 73.25 101 GLY A O 1
ATOM 820 N N . ILE A 1 102 ? 11.944 -1.870 -27.835 1.00 73.00 102 ILE A N 1
ATOM 821 C CA . ILE A 1 102 ? 10.863 -2.391 -28.692 1.00 73.00 102 ILE A CA 1
ATOM 822 C C . ILE A 1 102 ? 10.634 -3.899 -28.463 1.00 73.00 102 ILE A C 1
ATOM 824 O O . ILE A 1 102 ? 9.525 -4.392 -28.644 1.00 73.00 102 ILE A O 1
ATOM 828 N N . ILE A 1 103 ? 11.673 -4.626 -28.037 1.00 79.00 103 ILE A N 1
ATOM 829 C CA . ILE A 1 103 ? 11.634 -6.079 -27.819 1.00 79.00 103 ILE A CA 1
ATOM 830 C C . ILE A 1 103 ? 11.109 -6.437 -26.421 1.00 79.00 103 ILE A C 1
ATOM 832 O O . ILE A 1 103 ? 10.494 -7.483 -26.259 1.00 79.00 103 ILE A O 1
ATOM 836 N N . ASN A 1 104 ? 11.342 -5.585 -25.420 1.00 74.81 104 ASN A N 1
ATOM 837 C CA . ASN A 1 104 ? 11.038 -5.866 -24.015 1.00 74.81 104 ASN A CA 1
ATOM 838 C C . ASN A 1 104 ? 10.060 -4.858 -23.391 1.00 74.81 104 ASN A C 1
ATOM 840 O O . ASN A 1 104 ? 9.935 -4.802 -22.177 1.00 74.81 104 ASN A O 1
ATOM 844 N N . ALA A 1 105 ? 9.344 -4.063 -24.190 1.00 71.50 105 ALA A N 1
ATOM 845 C CA . ALA A 1 105 ? 8.406 -3.046 -23.698 1.00 71.50 105 ALA A CA 1
ATOM 846 C C . ALA A 1 105 ? 7.271 -3.612 -22.820 1.00 71.50 105 ALA A C 1
ATOM 848 O O . ALA A 1 105 ? 6.664 -2.873 -22.047 1.00 71.50 105 ALA A O 1
ATOM 849 N N . GLY A 1 106 ? 6.972 -4.908 -22.954 1.00 76.25 106 GLY A N 1
ATOM 850 C CA . GLY A 1 106 ? 6.004 -5.618 -22.115 1.00 76.25 106 GLY A CA 1
ATOM 851 C C . GLY A 1 106 ? 6.585 -6.184 -20.817 1.00 76.25 106 GLY A C 1
ATOM 852 O O . GLY A 1 106 ? 5.819 -6.636 -19.969 1.00 76.25 106 GLY A O 1
ATOM 853 N N . ASP A 1 107 ? 7.908 -6.165 -20.644 1.00 82.12 107 ASP A N 1
ATOM 854 C CA . ASP A 1 107 ? 8.556 -6.762 -19.484 1.00 82.12 107 ASP A CA 1
ATOM 855 C C . ASP A 1 107 ? 8.351 -5.843 -18.280 1.00 82.12 107 ASP A C 1
ATOM 857 O O . ASP A 1 107 ? 8.883 -4.733 -18.219 1.00 82.12 107 ASP A O 1
ATOM 861 N N . TYR A 1 108 ? 7.562 -6.310 -17.319 1.00 81.81 108 TYR A N 1
ATOM 862 C CA . TYR A 1 108 ? 7.342 -5.641 -16.048 1.00 81.81 108 TYR A CA 1
ATOM 863 C C . TYR A 1 108 ? 7.481 -6.653 -14.921 1.00 81.81 108 TYR A C 1
ATOM 865 O O . TYR A 1 108 ? 6.788 -7.671 -14.899 1.00 81.81 108 TYR A O 1
ATOM 873 N N . GLN A 1 109 ? 8.386 -6.374 -13.993 1.00 85.62 109 GLN A N 1
ATOM 874 C CA . GLN A 1 109 ? 8.645 -7.219 -12.837 1.00 85.62 109 GLN A CA 1
ATOM 875 C C . GLN A 1 109 ? 8.639 -6.372 -11.569 1.00 85.62 109 GLN A C 1
ATOM 877 O O . GLN A 1 109 ? 9.206 -5.277 -11.542 1.00 85.62 109 GLN A O 1
ATOM 882 N N . GLU A 1 110 ? 7.995 -6.896 -10.528 1.00 84.94 110 GLU A N 1
ATOM 883 C CA . GLU A 1 110 ? 8.013 -6.339 -9.179 1.00 84.94 110 GLU A CA 1
ATOM 884 C C . GLU A 1 110 ? 8.565 -7.376 -8.213 1.00 84.94 110 GLU A C 1
ATOM 886 O O . GLU A 1 110 ? 7.944 -8.416 -8.003 1.00 84.94 110 GLU A O 1
ATOM 891 N N . ASP A 1 111 ? 9.679 -7.054 -7.570 1.00 87.06 111 ASP A N 1
ATOM 892 C CA . ASP A 1 111 ? 10.231 -7.855 -6.486 1.00 87.06 111 ASP A CA 1
ATOM 893 C C . ASP A 1 111 ? 10.006 -7.139 -5.159 1.00 87.06 111 ASP A C 1
ATOM 895 O O . ASP A 1 111 ? 10.296 -5.950 -5.020 1.00 87.06 111 ASP A O 1
ATOM 899 N N . ILE A 1 112 ? 9.500 -7.847 -4.152 1.00 87.94 112 ILE A N 1
ATOM 900 C CA . ILE A 1 112 ? 9.351 -7.278 -2.810 1.00 87.94 112 ILE A CA 1
ATOM 901 C C . ILE A 1 112 ? 10.742 -7.132 -2.188 1.00 87.94 112 ILE A C 1
ATOM 903 O O . ILE A 1 112 ? 11.456 -8.114 -2.009 1.00 87.94 112 ILE A O 1
ATOM 907 N N . ILE A 1 113 ? 11.109 -5.904 -1.819 1.00 89.38 113 ILE A N 1
ATOM 908 C CA . ILE A 1 113 ? 12.356 -5.606 -1.102 1.00 89.38 113 ILE A CA 1
ATOM 909 C C . ILE A 1 113 ? 12.125 -5.731 0.402 1.00 89.38 113 ILE A C 1
ATOM 911 O O . ILE A 1 113 ? 12.929 -6.320 1.120 1.00 89.38 113 ILE A O 1
ATOM 915 N N . SER A 1 114 ? 11.040 -5.135 0.897 1.00 89.62 114 SER A N 1
ATOM 916 C CA . SER A 1 114 ? 10.740 -5.106 2.325 1.00 89.62 114 SER A CA 1
ATOM 917 C C . SER A 1 114 ? 9.254 -4.914 2.587 1.00 89.62 114 SER A C 1
ATOM 919 O O . SER A 1 114 ? 8.542 -4.263 1.820 1.00 89.62 114 SER A O 1
ATOM 921 N N . ILE A 1 115 ? 8.800 -5.474 3.707 1.00 90.81 115 ILE A N 1
ATOM 922 C CA . ILE A 1 115 ? 7.460 -5.283 4.257 1.00 90.81 115 ILE A CA 1
ATOM 923 C C . ILE A 1 115 ? 7.632 -4.831 5.702 1.00 90.81 115 ILE A C 1
ATOM 925 O O . ILE A 1 115 ? 8.313 -5.486 6.490 1.00 90.81 115 ILE A O 1
ATOM 929 N N . ARG A 1 116 ? 6.992 -3.722 6.064 1.00 90.94 116 ARG A N 1
ATOM 930 C CA . ARG A 1 116 ? 6.903 -3.232 7.435 1.00 90.94 116 ARG A CA 1
ATOM 931 C C . ARG A 1 116 ? 5.443 -3.150 7.845 1.00 90.94 116 ARG A C 1
ATOM 933 O O . ARG A 1 116 ? 4.683 -2.362 7.291 1.00 90.94 116 ARG A O 1
ATOM 940 N N . LYS A 1 117 ? 5.076 -3.945 8.841 1.00 92.00 117 LYS A N 1
ATOM 941 C CA . LYS A 1 117 ? 3.752 -3.965 9.466 1.00 92.00 117 LYS A CA 1
ATOM 942 C C . LYS A 1 117 ? 3.761 -3.054 10.698 1.00 92.00 117 LYS A C 1
ATOM 944 O O . LYS A 1 117 ? 4.771 -3.007 11.401 1.00 92.00 117 LYS A O 1
ATOM 949 N N . LYS A 1 118 ? 2.689 -2.293 10.936 1.00 92.06 118 LYS A N 1
ATOM 950 C CA . LYS A 1 118 ? 2.606 -1.392 12.101 1.00 92.06 118 LYS A CA 1
ATOM 951 C C . LYS A 1 118 ? 2.112 -2.100 13.365 1.00 92.06 118 LYS A C 1
ATOM 953 O O . LYS A 1 118 ? 2.608 -1.792 14.443 1.00 92.06 118 LYS A O 1
ATOM 958 N N . TYR A 1 119 ? 1.149 -3.010 13.240 1.00 87.81 119 TYR A N 1
ATOM 959 C CA . TYR A 1 119 ? 0.540 -3.704 14.378 1.00 87.81 119 TYR A CA 1
ATOM 960 C C . TYR A 1 119 ? 0.693 -5.212 14.226 1.00 87.81 119 TYR A C 1
ATOM 962 O O . TYR A 1 119 ? 0.506 -5.717 13.124 1.00 87.81 119 TYR A O 1
ATOM 970 N N . ASP A 1 120 ? 1.001 -5.937 15.297 1.00 71.56 120 ASP A N 1
ATOM 971 C CA . ASP A 1 120 ? 1.006 -7.404 15.270 1.00 71.56 120 ASP A CA 1
ATOM 972 C C . ASP A 1 120 ? -0.405 -7.997 15.337 1.00 71.56 120 ASP A C 1
ATOM 974 O O . ASP A 1 120 ? -1.234 -7.508 16.140 1.00 71.56 120 ASP A O 1
#

pLDDT: mean 80.19, std 14.1, range [42.38, 95.56]